Protein AF-A0A962ATW7-F1 (afdb_monomer_lite)

Secondary structure (DSSP, 8-state):
-----HHHHHHHHHHHTTSTT---------EEEEEEEESSGGGGGGGGGGGGPPTTEEEEEEEESSHHHHHHHHHTTSSSB-

Structure (mmCIF, N/CA/C/O backbone):
data_AF-A0A962ATW7-F1
#
_entry.id   AF-A0A962ATW7-F1
#
loop_
_atom_site.group_PDB
_atom_site.id
_atom_site.type_symbol
_atom_site.label_atom_id
_atom_site.label_alt_id
_atom_site.label_comp_id
_atom_site.label_asym_id
_atom_site.label_entity_id
_atom_site.label_seq_id
_atom_site.pdbx_PDB_ins_code
_atom_site.Cartn_x
_atom_site.Cartn_y
_atom_site.Cartn_z
_atom_site.occupancy
_atom_site.B_iso_or_equiv
_atom_site.auth_seq_id
_atom_site.auth_comp_id
_atom_site.auth_asym_id
_atom_site.auth_atom_id
_atom_site.pdbx_PDB_model_num
ATOM 1 N N . MET A 1 1 ? -43.921 25.005 37.578 1.00 49.47 1 MET A N 1
ATOM 2 C CA . MET A 1 1 ? -42.646 24.279 37.774 1.00 49.47 1 MET A CA 1
ATOM 3 C C . MET A 1 1 ? -42.967 22.925 38.390 1.00 49.47 1 MET A C 1
ATOM 5 O O . MET A 1 1 ? -43.448 22.890 39.512 1.00 49.47 1 MET A O 1
ATOM 9 N N . HIS A 1 2 ? -42.841 21.832 37.633 1.00 58.25 2 HIS A N 1
ATOM 10 C CA . HIS A 1 2 ? -43.161 20.485 38.125 1.00 58.25 2 HIS A CA 1
ATOM 11 C C . HIS A 1 2 ? -41.998 19.982 38.999 1.00 58.25 2 HIS A C 1
ATOM 13 O O . HIS A 1 2 ? -40.872 19.948 38.499 1.00 58.25 2 HIS A O 1
ATOM 19 N N . PRO A 1 3 ? -42.210 19.612 40.275 1.00 58.75 3 PRO A N 1
ATOM 20 C CA . PRO A 1 3 ? -41.126 19.129 41.117 1.00 58.75 3 PRO A CA 1
ATOM 21 C C . PRO A 1 3 ? -40.685 17.754 40.611 1.00 58.75 3 PRO A C 1
ATOM 23 O O . PRO A 1 3 ? -41.416 16.767 40.702 1.00 58.75 3 PRO A O 1
ATOM 26 N N . THR A 1 4 ? -39.482 17.674 40.052 1.00 59.59 4 THR A N 1
ATOM 27 C CA . THR A 1 4 ? -38.859 16.399 39.694 1.00 59.59 4 THR A CA 1
ATOM 28 C C . THR A 1 4 ? -38.625 15.590 40.968 1.00 59.59 4 THR A C 1
ATOM 30 O O . THR A 1 4 ? -37.733 15.888 41.759 1.00 59.59 4 THR A O 1
ATOM 33 N N . SER A 1 5 ? -39.458 14.572 41.193 1.00 79.44 5 SER A N 1
ATOM 34 C CA . SER A 1 5 ? -39.340 13.667 42.339 1.00 79.44 5 SER A CA 1
ATOM 35 C C . SER A 1 5 ? -37.997 12.930 42.311 1.00 79.44 5 SER A C 1
ATOM 37 O O . SER A 1 5 ? -37.586 12.439 41.259 1.00 79.44 5 SER A O 1
ATOM 39 N N . ARG A 1 6 ? -37.337 12.782 43.473 1.00 73.25 6 ARG A N 1
ATOM 40 C CA . ARG A 1 6 ? -36.070 12.030 43.639 1.00 73.25 6 ARG A CA 1
ATOM 41 C C . ARG A 1 6 ? -36.106 10.644 42.985 1.00 73.25 6 ARG A C 1
ATOM 43 O O . ARG A 1 6 ? -35.091 10.173 42.485 1.00 73.25 6 ARG A O 1
ATOM 50 N N . ARG A 1 7 ? -37.282 10.009 42.942 1.00 72.38 7 ARG A N 1
ATOM 51 C CA . ARG A 1 7 ? -37.500 8.714 42.277 1.00 72.38 7 ARG A CA 1
ATOM 52 C C . ARG A 1 7 ? -37.332 8.789 40.757 1.00 72.38 7 ARG A C 1
ATOM 54 O O . ARG A 1 7 ? -36.787 7.860 40.173 1.00 72.38 7 ARG A O 1
ATOM 61 N N . ASN A 1 8 ? -37.746 9.887 40.128 1.00 74.81 8 ASN A N 1
ATOM 62 C CA . ASN A 1 8 ? -37.533 10.109 38.697 1.00 74.81 8 ASN A CA 1
ATOM 63 C C . ASN A 1 8 ? -36.060 10.404 38.403 1.00 74.81 8 ASN A C 1
ATOM 65 O O . ASN A 1 8 ? -35.541 9.903 37.415 1.00 74.81 8 ASN A O 1
ATOM 69 N N . PHE A 1 9 ? -35.371 11.128 39.292 1.00 74.25 9 PHE A N 1
ATOM 70 C CA . PHE A 1 9 ? -33.930 11.370 39.169 1.00 74.25 9 PHE A CA 1
ATOM 71 C C . PHE A 1 9 ? -33.111 10.072 39.275 1.00 74.25 9 PHE A C 1
ATOM 73 O O . PHE A 1 9 ? -32.259 9.811 38.434 1.00 74.25 9 PHE A O 1
ATOM 80 N N . LEU A 1 10 ? -33.428 9.211 40.249 1.00 75.88 10 LEU A N 1
ATOM 81 C CA . LEU A 1 10 ? -32.790 7.898 40.411 1.00 75.88 10 LEU A CA 1
ATOM 82 C C . LEU A 1 10 ? -33.031 6.970 39.212 1.00 75.88 10 LEU A C 1
ATOM 84 O O . LEU A 1 10 ? -32.112 6.281 38.781 1.00 75.88 10 LEU A O 1
ATOM 88 N N . ARG A 1 11 ? -34.243 6.974 38.642 1.00 73.00 11 ARG A N 1
ATOM 89 C CA . ARG A 1 11 ? -34.554 6.203 37.427 1.00 73.00 11 ARG A CA 1
ATOM 90 C C . ARG A 1 11 ? -33.768 6.703 36.218 1.00 73.00 11 ARG A C 1
ATOM 92 O O . ARG A 1 11 ? -33.228 5.885 35.484 1.00 73.00 11 ARG A O 1
ATOM 99 N N . LEU A 1 12 ? -33.659 8.022 36.053 1.00 68.69 12 LEU A N 1
ATOM 100 C CA . LEU A 1 12 ? -32.914 8.624 34.948 1.00 68.69 12 LEU A CA 1
ATOM 101 C C . LEU A 1 12 ? -31.405 8.345 35.057 1.00 68.69 12 LEU A C 1
ATOM 103 O O . LEU A 1 12 ? -30.764 8.001 34.064 1.00 68.69 12 LEU A O 1
ATOM 107 N N . ALA A 1 13 ? -30.856 8.417 36.273 1.00 67.69 13 ALA A N 1
ATOM 108 C CA . ALA A 1 13 ? -29.463 8.078 36.554 1.00 67.69 13 ALA A CA 1
ATOM 109 C C . ALA A 1 13 ? -29.162 6.590 36.298 1.00 67.69 13 ALA A C 1
ATOM 111 O O . ALA A 1 13 ? -28.133 6.268 35.708 1.00 67.69 13 ALA A O 1
ATOM 112 N N . ALA A 1 14 ? -30.079 5.686 36.664 1.00 64.62 14 ALA A N 1
ATOM 113 C CA . ALA A 1 14 ? -29.939 4.256 36.391 1.00 64.62 14 ALA A CA 1
ATOM 114 C C . ALA A 1 14 ? -29.954 3.936 34.884 1.00 64.62 14 ALA A C 1
ATOM 116 O O . ALA A 1 14 ? -29.187 3.088 34.436 1.00 64.62 14 ALA A O 1
ATOM 117 N N . SER A 1 15 ? -30.764 4.641 34.082 1.00 61.19 15 SER A N 1
ATOM 118 C CA . SER A 1 15 ? -30.746 4.494 32.618 1.00 61.19 15 SER A CA 1
ATOM 119 C C . SER A 1 15 ? -29.494 5.086 31.957 1.00 61.19 15 SER A C 1
ATOM 121 O O . SER A 1 15 ? -29.017 4.539 30.968 1.00 61.19 15 SER A O 1
ATOM 123 N N . ALA A 1 16 ? -28.924 6.166 32.503 1.00 59.88 16 ALA A N 1
ATOM 124 C CA . ALA A 1 16 ? -27.705 6.779 31.965 1.00 59.88 16 ALA A CA 1
ATOM 125 C C . ALA A 1 16 ? -26.445 5.930 32.228 1.00 59.88 16 ALA A C 1
ATOM 127 O O . ALA A 1 16 ? -25.522 5.918 31.416 1.00 59.88 16 ALA A O 1
ATOM 128 N N . ALA A 1 17 ? -26.423 5.172 33.329 1.00 59.22 17 ALA A N 1
ATOM 129 C CA . ALA A 1 17 ? -25.310 4.292 33.688 1.00 59.22 17 ALA A CA 1
ATOM 130 C C . ALA A 1 17 ? -25.214 3.010 32.832 1.00 59.22 17 ALA A C 1
ATOM 132 O O . ALA A 1 17 ? -24.205 2.315 32.908 1.00 59.22 17 ALA A O 1
ATOM 133 N N . ALA A 1 18 ? -26.224 2.696 32.011 1.00 57.81 18 ALA A N 1
ATOM 134 C CA . ALA A 1 18 ? -26.224 1.518 31.136 1.00 57.81 18 ALA A CA 1
ATOM 135 C C . ALA A 1 18 ? -25.533 1.747 29.774 1.00 57.81 18 ALA A C 1
ATOM 137 O O . ALA A 1 18 ? -25.293 0.795 29.037 1.00 57.81 18 ALA A O 1
ATOM 138 N N . LEU A 1 19 ? -25.200 2.995 29.429 1.00 58.19 19 LEU A N 1
ATOM 139 C CA . LEU A 1 19 ? -24.628 3.358 28.126 1.00 58.19 19 LEU A CA 1
ATOM 140 C C . LEU A 1 19 ? -23.110 3.132 27.943 1.00 58.19 19 LEU A C 1
ATOM 142 O O . LEU A 1 19 ? -22.719 2.893 26.803 1.00 58.19 19 LEU A O 1
ATOM 146 N N . PRO A 1 20 ? -22.224 3.166 28.963 1.00 56.47 20 PRO A N 1
ATOM 147 C CA . PRO A 1 20 ? -20.786 3.134 28.696 1.00 56.47 20 PRO A CA 1
ATOM 148 C C . PRO A 1 20 ? -20.202 1.721 28.518 1.00 56.47 20 PRO A C 1
ATOM 150 O O . PRO A 1 20 ? -19.007 1.598 28.275 1.00 56.47 20 PRO A O 1
ATOM 153 N N . ALA A 1 21 ? -21.001 0.651 28.632 1.00 56.00 21 ALA A N 1
ATOM 154 C CA . ALA A 1 21 ? -20.495 -0.728 28.571 1.00 56.00 21 ALA A CA 1
ATOM 155 C C . ALA A 1 21 ? -20.539 -1.368 27.172 1.00 56.00 21 ALA A C 1
ATOM 157 O O . ALA A 1 21 ? -19.931 -2.416 26.963 1.00 56.00 21 ALA A O 1
ATOM 158 N N . ALA A 1 22 ? -21.220 -0.753 26.202 1.00 57.12 22 ALA A N 1
ATOM 159 C CA . ALA A 1 22 ? -21.085 -1.161 24.813 1.00 57.12 22 ALA A CA 1
ATOM 160 C C . ALA A 1 22 ? -19.840 -0.475 24.247 1.00 57.12 22 ALA A C 1
ATOM 162 O O . ALA A 1 22 ? -19.920 0.615 23.680 1.00 57.12 22 ALA A O 1
ATOM 163 N N . SER A 1 23 ? -18.676 -1.108 24.405 1.00 59.62 23 SER A N 1
ATOM 164 C CA . SER A 1 23 ? -17.583 -0.866 23.475 1.00 59.62 23 SER A CA 1
ATOM 165 C C . SER A 1 23 ? -18.131 -1.183 22.088 1.00 59.62 23 SER A C 1
ATOM 167 O O . SER A 1 23 ? -18.246 -2.337 21.676 1.00 59.62 23 SER A O 1
ATOM 169 N N . LEU A 1 24 ? -18.538 -0.145 21.361 1.00 59.75 24 LEU A N 1
ATOM 170 C CA . LEU A 1 24 ? -18.719 -0.233 19.927 1.00 59.75 24 LEU A CA 1
ATOM 171 C C . LEU A 1 24 ? -17.313 -0.400 19.354 1.00 59.75 24 LEU A C 1
ATOM 173 O O . LEU A 1 24 ? -16.730 0.529 18.803 1.00 59.75 24 LEU A O 1
ATOM 177 N N . ASN A 1 25 ? -16.759 -1.605 19.496 1.00 58.47 25 ASN A N 1
ATOM 178 C CA . ASN A 1 25 ? -15.814 -2.127 18.536 1.00 58.47 25 ASN A CA 1
ATOM 179 C C . ASN A 1 25 ? -16.625 -2.220 17.248 1.00 58.47 25 ASN A C 1
ATOM 181 O O . ASN A 1 25 ? -17.195 -3.260 16.923 1.00 58.47 25 ASN A O 1
ATOM 185 N N . ALA A 1 26 ? -16.766 -1.086 16.562 1.00 58.19 26 ALA A N 1
ATOM 186 C CA . ALA A 1 26 ? -17.097 -1.076 15.162 1.00 58.19 26 ALA A CA 1
ATOM 187 C C . ALA A 1 26 ? -15.953 -1.857 14.526 1.00 58.19 26 ALA A C 1
ATOM 189 O O . ALA A 1 26 ? -14.882 -1.308 14.276 1.00 58.19 26 ALA A O 1
ATOM 190 N N . PHE A 1 27 ? -16.143 -3.169 14.395 1.00 59.03 27 PHE A N 1
ATOM 191 C CA . PHE A 1 27 ? -15.305 -4.009 13.571 1.00 59.03 27 PHE A CA 1
ATOM 192 C C . PHE A 1 27 ? -15.437 -3.403 12.182 1.00 59.03 27 PHE A C 1
ATOM 194 O O . PHE A 1 27 ? -16.418 -3.633 11.473 1.00 59.03 27 PHE A O 1
ATOM 201 N N . ALA A 1 28 ? -14.508 -2.509 11.844 1.00 60.59 28 ALA A N 1
ATOM 202 C CA . ALA A 1 28 ? -14.329 -2.088 10.480 1.00 60.59 28 ALA A CA 1
ATOM 203 C C . ALA A 1 28 ? -14.112 -3.393 9.720 1.00 60.59 28 ALA A C 1
ATOM 205 O O . ALA A 1 28 ? -13.194 -4.139 10.057 1.00 60.59 28 ALA A O 1
ATOM 206 N N . ALA A 1 29 ? -15.020 -3.713 8.791 1.00 65.69 29 ALA A N 1
ATOM 207 C CA . ALA A 1 29 ? -14.831 -4.843 7.891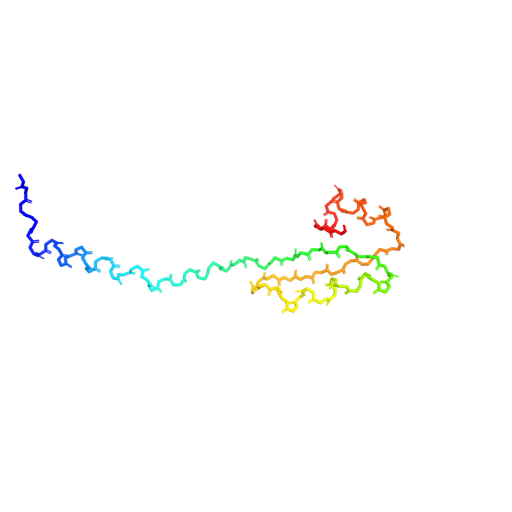 1.00 65.69 29 ALA A CA 1
ATOM 208 C C . ALA A 1 29 ? -13.391 -4.799 7.378 1.00 65.69 29 ALA A C 1
ATOM 210 O O . ALA A 1 29 ? -12.921 -3.698 7.090 1.00 65.69 29 ALA A O 1
ATOM 211 N N . ASP A 1 30 ? -12.716 -5.946 7.300 1.00 82.12 30 ASP A N 1
ATOM 212 C CA . ASP A 1 30 ? -11.322 -5.995 6.866 1.00 82.12 30 ASP A CA 1
ATOM 213 C C . ASP A 1 30 ? -11.163 -5.201 5.560 1.00 82.12 30 ASP A C 1
ATOM 215 O O . ASP A 1 30 ? -11.695 -5.568 4.508 1.00 82.12 30 ASP A O 1
ATOM 219 N N . ARG A 1 31 ? -10.484 -4.053 5.640 1.00 90.81 31 ARG A N 1
ATOM 220 C CA . ARG A 1 31 ? -10.296 -3.133 4.515 1.00 90.81 31 ARG A CA 1
ATOM 221 C C . ARG A 1 31 ? -8.894 -3.298 3.991 1.00 90.81 31 ARG A C 1
ATOM 223 O O . ARG A 1 31 ? -7.932 -3.100 4.722 1.00 90.81 31 ARG A O 1
ATOM 230 N N . THR A 1 32 ? -8.776 -3.606 2.708 1.00 95.31 32 THR A N 1
ATOM 231 C CA . THR A 1 32 ? -7.486 -3.531 2.024 1.00 95.31 32 THR A CA 1
ATOM 232 C C . THR A 1 32 ? -7.360 -2.179 1.343 1.00 95.31 32 THR A C 1
ATOM 234 O O . THR A 1 32 ? -8.224 -1.829 0.547 1.00 95.31 32 THR A O 1
ATOM 237 N N . ILE A 1 33 ? -6.286 -1.453 1.643 1.00 95.81 33 ILE A N 1
ATOM 238 C CA . ILE A 1 33 ? -5.883 -0.235 0.945 1.00 95.81 33 ILE A CA 1
ATOM 239 C C . ILE A 1 33 ? -4.728 -0.586 0.006 1.00 95.81 33 ILE A C 1
ATOM 241 O O . ILE A 1 33 ? -3.674 -1.051 0.446 1.00 95.81 33 ILE A O 1
ATOM 245 N N . LYS A 1 34 ? -4.925 -0.381 -1.292 1.00 98.06 34 LYS A N 1
ATOM 246 C CA . LYS A 1 34 ? -3.939 -0.610 -2.347 1.00 98.06 34 LYS A CA 1
ATOM 247 C C . LYS A 1 34 ? -3.137 0.658 -2.593 1.00 98.06 34 LYS A C 1
ATOM 249 O O . LYS A 1 34 ? -3.695 1.686 -2.966 1.00 98.06 34 LYS A O 1
ATOM 254 N N . VAL A 1 35 ? -1.824 0.565 -2.440 1.00 98.19 35 VAL A N 1
ATOM 255 C CA . VAL A 1 35 ? -0.908 1.702 -2.538 1.00 98.19 35 VAL A CA 1
ATOM 256 C C . VAL A 1 35 ? 0.058 1.492 -3.687 1.00 98.19 35 VAL A C 1
ATOM 258 O O . VAL A 1 35 ? 0.860 0.559 -3.665 1.00 98.19 35 VAL A O 1
ATOM 261 N N . GLY A 1 36 ? -0.012 2.362 -4.687 1.00 98.06 36 GLY A N 1
ATOM 262 C CA . GLY A 1 36 ? 0.961 2.411 -5.765 1.00 98.06 36 GLY A CA 1
ATOM 263 C C . GLY A 1 36 ? 2.302 2.962 -5.291 1.00 98.06 36 GLY A C 1
ATOM 264 O O . GLY A 1 36 ? 2.358 3.888 -4.489 1.00 98.06 36 GLY A O 1
ATOM 265 N N . THR A 1 37 ? 3.401 2.398 -5.788 1.00 97.81 37 THR A N 1
ATOM 266 C CA . THR A 1 37 ? 4.736 2.990 -5.623 1.00 97.81 37 THR A CA 1
ATOM 267 C C . THR A 1 37 ? 5.621 2.699 -6.823 1.00 97.81 37 THR A C 1
ATOM 269 O O . THR A 1 37 ? 5.422 1.704 -7.513 1.00 97.81 37 THR A O 1
ATOM 272 N N . LEU A 1 38 ? 6.628 3.531 -7.070 1.00 96.81 38 LEU A N 1
ATOM 273 C CA . LEU A 1 38 ? 7.643 3.246 -8.082 1.00 96.81 38 LEU A CA 1
ATOM 274 C C . LEU A 1 38 ? 8.691 2.268 -7.554 1.00 96.81 38 LEU A C 1
ATOM 276 O O . LEU A 1 38 ? 9.070 2.313 -6.382 1.00 96.81 38 LEU A O 1
ATOM 280 N N . LYS A 1 39 ? 9.233 1.433 -8.445 1.00 94.69 39 LYS A N 1
ATOM 281 C CA . LYS A 1 39 ? 10.393 0.566 -8.168 1.00 94.69 39 LYS A CA 1
ATOM 282 C C . LYS A 1 39 ? 11.710 1.353 -8.113 1.00 94.69 39 LYS A C 1
ATOM 284 O O . LYS A 1 39 ? 12.665 1.066 -8.825 1.00 94.69 39 LYS A O 1
ATOM 289 N N . LEU A 1 40 ? 11.759 2.364 -7.251 1.00 94.12 40 LEU A N 1
ATOM 290 C CA . LEU A 1 40 ? 12.917 3.217 -7.000 1.00 94.12 40 LEU A CA 1
ATOM 291 C C . LEU A 1 40 ? 13.165 3.300 -5.493 1.00 94.12 40 LEU A C 1
ATOM 293 O O . LEU A 1 40 ? 12.239 3.156 -4.698 1.00 94.12 40 LEU A O 1
ATOM 297 N N . ILE A 1 41 ? 14.405 3.576 -5.084 1.00 94.12 41 ILE A N 1
ATOM 298 C CA . ILE A 1 41 ? 14.794 3.583 -3.660 1.00 94.12 41 ILE A CA 1
ATOM 299 C C . ILE A 1 41 ? 13.948 4.534 -2.794 1.00 94.12 41 ILE A C 1
ATOM 301 O O . ILE A 1 41 ? 13.666 4.232 -1.639 1.00 94.12 41 ILE A O 1
ATOM 305 N N . HIS A 1 42 ? 13.495 5.659 -3.352 1.00 93.50 42 HIS A N 1
ATOM 306 C CA . HIS A 1 42 ? 12.655 6.638 -2.655 1.00 93.50 42 HIS A CA 1
ATOM 307 C C . HIS A 1 42 ? 11.173 6.226 -2.590 1.00 93.50 42 HIS A C 1
ATOM 309 O O . HIS A 1 42 ? 10.412 6.816 -1.832 1.00 93.50 42 HIS A O 1
ATOM 315 N N . GLY A 1 43 ? 10.768 5.195 -3.339 1.00 94.62 43 GLY A N 1
ATOM 316 C CA . GLY A 1 43 ? 9.433 4.590 -3.303 1.00 94.62 43 GLY A CA 1
ATOM 317 C C . GLY A 1 43 ? 9.266 3.515 -2.221 1.00 94.62 43 GLY A C 1
ATOM 318 O O . GLY A 1 43 ? 8.299 2.757 -2.250 1.00 94.62 43 GLY A O 1
ATOM 319 N N . ILE A 1 44 ? 10.195 3.401 -1.268 1.00 96.00 44 ILE A N 1
ATOM 320 C CA . ILE A 1 44 ? 10.166 2.343 -0.246 1.00 96.00 44 ILE A CA 1
ATOM 321 C C . ILE A 1 44 ? 9.117 2.593 0.853 1.00 96.00 44 ILE A C 1
ATOM 323 O O . ILE A 1 44 ? 8.664 1.654 1.505 1.00 96.00 44 ILE A O 1
ATOM 327 N N . THR A 1 45 ? 8.705 3.845 1.066 1.00 96.06 45 THR A N 1
ATOM 328 C CA . THR A 1 45 ? 7.859 4.251 2.201 1.00 96.06 45 THR A CA 1
ATOM 329 C C . THR A 1 45 ? 6.560 3.437 2.343 1.00 96.06 45 THR A C 1
ATOM 331 O O . THR A 1 45 ? 6.274 3.007 3.464 1.00 96.06 45 THR A O 1
ATOM 334 N N . PRO A 1 46 ? 5.806 3.127 1.265 1.00 96.75 46 PRO A N 1
ATOM 335 C CA . PRO A 1 46 ? 4.568 2.350 1.373 1.00 96.75 46 PRO A CA 1
ATOM 336 C C . PRO A 1 46 ? 4.723 0.947 1.966 1.00 96.75 46 PRO A C 1
ATOM 338 O O . PRO A 1 46 ? 3.796 0.453 2.604 1.00 96.75 46 PRO A O 1
ATOM 341 N N . TYR A 1 47 ? 5.901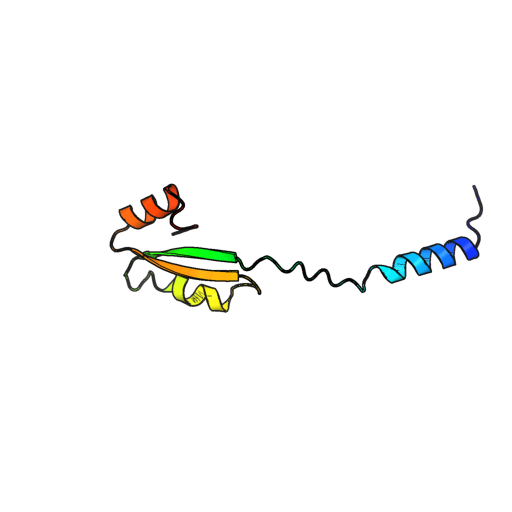 0.325 1.851 1.00 96.44 47 TYR A N 1
ATOM 342 C CA . TYR A 1 47 ? 6.176 -0.989 2.450 1.00 96.44 47 TYR A CA 1
ATOM 343 C C . TYR A 1 47 ? 6.220 -0.964 3.986 1.00 96.44 47 TYR A C 1
ATOM 345 O O . TYR A 1 47 ? 6.240 -2.017 4.621 1.00 96.44 47 TYR A O 1
ATOM 353 N N . PHE A 1 48 ? 6.215 0.221 4.602 1.00 96.81 48 PHE A N 1
ATOM 354 C CA . PHE A 1 48 ? 6.174 0.381 6.054 1.00 96.81 48 PHE A CA 1
ATOM 355 C C . PHE A 1 48 ? 4.791 0.750 6.596 1.00 96.81 48 PHE A C 1
ATOM 357 O O . PHE A 1 48 ? 4.613 0.714 7.812 1.00 96.81 48 PHE A O 1
ATOM 364 N N . TYR A 1 49 ? 3.819 1.084 5.743 1.00 96.31 49 TYR A N 1
ATOM 365 C CA . TYR A 1 49 ? 2.512 1.579 6.189 1.00 96.31 49 TYR A CA 1
ATOM 366 C C . TYR A 1 49 ? 1.723 0.568 7.020 1.00 96.31 49 TYR A C 1
ATOM 368 O O . TYR A 1 49 ? 1.071 0.976 7.975 1.00 96.31 49 TYR A O 1
ATOM 376 N N . GLU A 1 50 ? 1.854 -0.733 6.740 1.00 94.81 50 GLU A N 1
ATOM 377 C CA . GLU A 1 50 ? 1.207 -1.802 7.522 1.00 94.81 50 GLU A CA 1
ATOM 378 C C . GLU A 1 50 ? 1.501 -1.682 9.026 1.00 94.81 50 GLU A C 1
ATOM 380 O O . GLU A 1 50 ? 0.633 -1.919 9.857 1.00 94.81 50 GLU A O 1
ATOM 385 N N . LYS A 1 51 ? 2.711 -1.235 9.398 1.00 95.56 51 LYS A N 1
ATOM 386 C CA . LYS A 1 51 ? 3.131 -1.087 10.804 1.00 95.56 51 LYS A CA 1
ATOM 387 C C . LYS A 1 51 ? 2.319 -0.045 11.575 1.00 95.56 51 LYS A C 1
ATOM 389 O O . LYS A 1 51 ? 2.334 -0.050 12.802 1.00 95.56 51 LYS A O 1
ATOM 394 N N . PHE A 1 52 ? 1.674 0.866 10.856 1.00 94.88 52 PHE A N 1
ATOM 395 C CA . PHE A 1 52 ? 0.902 1.976 11.402 1.00 94.88 52 PHE A CA 1
ATOM 396 C C . PHE A 1 52 ? -0.577 1.886 11.016 1.00 94.88 52 PHE A C 1
ATOM 398 O O . PHE A 1 52 ? -1.347 2.793 11.334 1.00 94.88 52 PHE A O 1
ATOM 405 N N . ALA A 1 53 ? -0.979 0.816 10.324 1.00 92.75 53 ALA A N 1
ATOM 406 C CA . ALA A 1 53 ? -2.365 0.596 9.966 1.00 92.75 53 ALA A CA 1
ATOM 407 C C . ALA A 1 53 ? -3.192 0.343 11.242 1.00 92.75 53 ALA A C 1
ATOM 409 O O . ALA A 1 53 ? -2.751 -0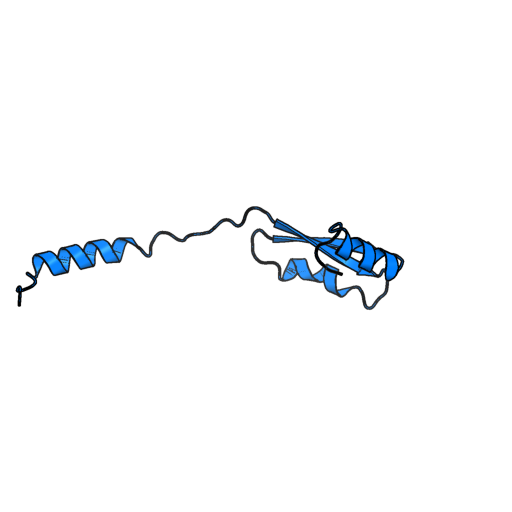.390 12.133 1.00 92.75 53 ALA A O 1
ATOM 410 N N . PRO A 1 54 ? -4.385 0.951 11.371 1.00 91.56 54 PRO A N 1
ATOM 411 C CA . PRO A 1 54 ? -5.286 0.623 12.465 1.00 91.56 54 PRO A CA 1
ATOM 412 C C . PRO A 1 54 ? -5.760 -0.834 12.343 1.00 91.56 54 PRO A C 1
ATOM 414 O O . PRO A 1 54 ? -5.710 -1.437 11.271 1.00 91.56 54 PRO A O 1
ATOM 417 N N . ALA A 1 55 ? -6.259 -1.401 13.443 1.00 89.81 55 ALA A N 1
ATOM 418 C CA . ALA A 1 55 ? -6.809 -2.755 13.432 1.00 89.81 55 ALA A CA 1
ATOM 419 C C . ALA A 1 55 ? -7.915 -2.903 12.366 1.00 89.81 55 ALA A C 1
ATOM 421 O O . ALA A 1 55 ? -8.768 -2.026 12.225 1.00 89.81 55 ALA A O 1
ATOM 422 N N . GLY A 1 56 ? -7.893 -4.014 11.623 1.00 89.69 56 GLY A N 1
ATOM 423 C CA . GLY A 1 56 ? -8.833 -4.278 10.525 1.00 89.69 56 GLY A CA 1
ATOM 424 C C . GLY A 1 56 ? -8.486 -3.586 9.199 1.00 89.69 56 GLY A C 1
ATOM 425 O O . GLY A 1 56 ? -9.264 -3.667 8.250 1.00 89.69 56 GLY A O 1
ATOM 426 N N . VAL A 1 57 ? -7.335 -2.912 9.094 1.00 93.25 57 VAL A N 1
ATOM 427 C CA . VAL A 1 57 ? -6.825 -2.367 7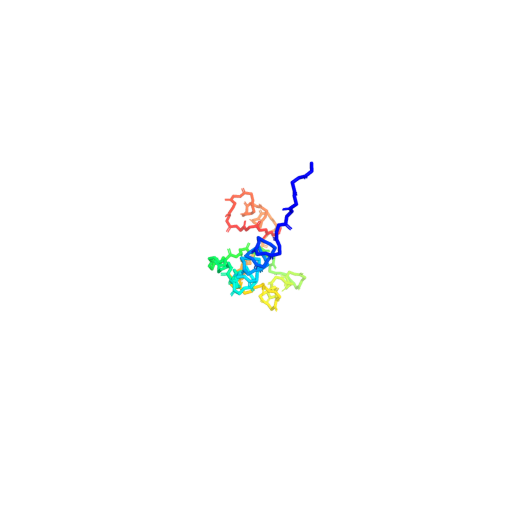.828 1.00 93.25 57 VAL A CA 1
ATOM 428 C C . VAL A 1 57 ? -5.576 -3.125 7.399 1.00 93.25 57 VAL A C 1
ATOM 430 O O . VAL A 1 57 ? -4.636 -3.274 8.170 1.00 93.25 57 VAL A O 1
ATOM 433 N N . LYS A 1 58 ? -5.571 -3.561 6.142 1.00 95.06 58 LYS A N 1
ATOM 434 C CA . LYS A 1 58 ? -4.438 -4.174 5.458 1.00 95.06 58 LYS A CA 1
ATOM 435 C C . LYS A 1 58 ? -3.939 -3.244 4.362 1.00 95.06 58 LYS A C 1
ATOM 437 O O . LYS A 1 58 ? -4.733 -2.689 3.607 1.00 95.06 58 LYS A O 1
ATOM 442 N N . VAL A 1 59 ? -2.633 -3.120 4.218 1.00 96.69 59 VAL A N 1
ATOM 443 C CA . VAL A 1 59 ? -1.975 -2.367 3.156 1.00 96.69 59 VAL A CA 1
ATOM 444 C C . VAL A 1 59 ? -1.416 -3.337 2.122 1.00 96.69 59 VAL A C 1
ATOM 446 O O . VAL A 1 59 ? -0.634 -4.237 2.424 1.00 96.69 59 VAL A O 1
ATOM 449 N N . GLN A 1 60 ? -1.805 -3.144 0.865 1.00 97.50 60 GLN A N 1
ATOM 450 C CA . GLN A 1 60 ? -1.263 -3.867 -0.279 1.00 97.50 60 GLN A CA 1
ATOM 451 C C . GLN A 1 60 ? -0.432 -2.913 -1.133 1.00 97.50 60 GLN A C 1
ATOM 453 O O . GLN A 1 60 ? -0.975 -2.019 -1.774 1.00 97.50 60 GLN A O 1
ATOM 458 N N . VAL A 1 61 ? 0.881 -3.123 -1.191 1.00 97.81 61 VAL A N 1
ATOM 459 C CA . VAL A 1 61 ? 1.762 -2.316 -2.046 1.00 97.81 61 VAL A CA 1
ATOM 460 C C . VAL A 1 61 ? 1.795 -2.889 -3.463 1.00 97.81 61 VAL A C 1
ATOM 462 O O . VAL A 1 61 ? 2.027 -4.084 -3.648 1.00 97.81 61 VAL A O 1
ATOM 465 N N . VAL A 1 62 ? 1.578 -2.033 -4.463 1.00 97.94 62 VAL A N 1
ATOM 466 C CA . VAL A 1 62 ? 1.609 -2.363 -5.892 1.00 97.94 62 VAL A CA 1
ATOM 467 C C . VAL A 1 62 ? 2.753 -1.585 -6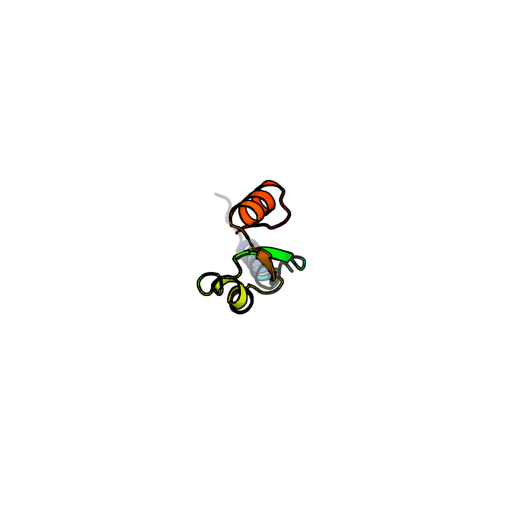.553 1.00 97.94 62 VAL A C 1
ATOM 469 O O . VAL A 1 62 ? 2.659 -0.366 -6.707 1.00 97.94 62 VAL A O 1
ATOM 472 N N . PRO A 1 63 ? 3.860 -2.251 -6.922 1.00 97.56 63 PRO A N 1
ATOM 473 C CA . PRO A 1 63 ? 4.992 -1.580 -7.541 1.00 97.56 63 PRO A CA 1
ATOM 474 C C . PRO A 1 63 ? 4.777 -1.355 -9.048 1.00 97.56 63 PRO A C 1
ATOM 476 O O . PRO A 1 63 ? 4.428 -2.284 -9.774 1.00 97.56 63 PRO A O 1
ATOM 479 N N . PHE A 1 64 ? 5.075 -0.149 -9.524 1.00 97.75 64 PHE A N 1
ATOM 480 C CA . PHE A 1 64 ? 5.011 0.268 -10.924 1.00 97.75 64 PHE A CA 1
ATOM 481 C C . PHE A 1 64 ? 6.406 0.572 -11.485 1.00 97.75 64 PHE A C 1
ATOM 483 O O . PHE A 1 64 ? 7.294 1.041 -10.769 1.00 97.75 64 PHE A O 1
ATOM 490 N N . GLU A 1 65 ? 6.582 0.317 -12.783 1.00 95.88 65 GLU A N 1
ATOM 491 C CA . GLU A 1 65 ? 7.822 0.622 -13.515 1.00 95.88 65 GLU A CA 1
ATOM 492 C C . GLU A 1 65 ? 7.900 2.093 -13.937 1.00 95.88 65 GLU A C 1
ATOM 494 O O . GLU A 1 65 ? 8.989 2.660 -14.010 1.00 95.88 65 GLU A O 1
ATOM 499 N N . SER A 1 66 ? 6.755 2.734 -14.202 1.00 96.38 66 SER A N 1
ATOM 500 C CA . SER A 1 66 ? 6.706 4.114 -14.682 1.00 96.38 66 SER A CA 1
ATOM 501 C C . SER A 1 66 ? 5.738 4.992 -13.878 1.00 96.38 66 SER A C 1
ATOM 503 O O . SER A 1 66 ? 4.705 4.512 -13.398 1.00 96.38 66 SER A O 1
ATOM 505 N N . PRO A 1 67 ? 6.013 6.309 -13.765 1.00 95.75 67 PRO A N 1
ATOM 506 C CA . PRO A 1 67 ? 5.075 7.253 -13.157 1.00 95.75 67 PRO A CA 1
ATOM 507 C C . PRO A 1 67 ? 3.723 7.303 -13.874 1.00 95.75 67 PRO A C 1
ATOM 509 O O . PRO A 1 67 ? 2.701 7.565 -13.244 1.00 95.75 67 PRO A O 1
ATOM 512 N N . THR A 1 68 ? 3.712 7.077 -15.189 1.00 97.69 68 THR A N 1
ATOM 513 C CA . THR A 1 68 ? 2.492 7.092 -16.001 1.00 97.69 68 THR A CA 1
ATOM 514 C C . THR A 1 68 ? 1.564 5.946 -15.612 1.00 97.69 68 THR A C 1
ATOM 516 O O . THR A 1 68 ? 0.377 6.181 -15.402 1.00 97.69 68 THR A O 1
ATOM 519 N N . ASP A 1 69 ? 2.100 4.737 -15.433 1.00 97.12 69 ASP A N 1
ATOM 520 C CA . ASP A 1 69 ? 1.299 3.572 -15.040 1.00 97.12 69 ASP A CA 1
ATOM 521 C C . ASP A 1 69 ? 0.713 3.744 -13.638 1.00 97.12 69 ASP A C 1
ATOM 523 O O . ASP A 1 69 ? -0.470 3.479 -13.433 1.00 97.12 69 ASP A O 1
ATOM 527 N N . GLY A 1 70 ? 1.513 4.260 -12.696 1.00 96.94 70 GLY A N 1
ATOM 528 C CA . GLY A 1 70 ? 1.047 4.557 -11.339 1.00 96.94 70 GLY A CA 1
ATOM 529 C C . GLY A 1 70 ? -0.096 5.576 -11.328 1.00 96.94 70 GLY A C 1
ATOM 530 O O . GLY A 1 70 ? -1.130 5.342 -10.707 1.00 96.94 70 GLY A O 1
ATOM 531 N N . LYS A 1 71 ? 0.035 6.673 -12.086 1.00 96.75 71 LYS A N 1
ATOM 532 C CA . LYS A 1 71 ? -1.025 7.690 -12.210 1.00 96.75 71 LYS A CA 1
ATOM 533 C C . LYS A 1 71 ? -2.291 7.132 -12.849 1.00 96.75 71 LYS A C 1
ATOM 535 O O . LYS A 1 71 ? -3.384 7.375 -12.343 1.00 96.75 71 LYS A O 1
ATOM 540 N N . ASN A 1 72 ? -2.152 6.366 -13.931 1.00 98.19 72 ASN A N 1
ATOM 541 C CA . ASN A 1 72 ? -3.289 5.717 -14.576 1.00 98.19 72 ASN A CA 1
ATOM 542 C C . ASN A 1 72 ? -4.005 4.780 -13.600 1.00 98.19 72 ASN A C 1
ATOM 544 O O . ASN A 1 72 ? -5.227 4.820 -13.519 1.00 98.19 72 ASN A O 1
ATOM 548 N N . ALA A 1 73 ? -3.259 4.004 -12.810 1.00 98.38 73 ALA A N 1
ATOM 549 C CA . ALA A 1 73 ? -3.822 3.083 -11.831 1.00 98.38 73 ALA A CA 1
ATOM 550 C C . ALA A 1 73 ? -4.635 3.784 -10.732 1.00 98.38 73 ALA A C 1
ATOM 552 O O . ALA A 1 73 ? -5.643 3.229 -10.296 1.00 98.38 73 ALA A O 1
ATOM 553 N N . VAL A 1 74 ? -4.230 4.985 -10.304 1.00 97.94 74 VAL A N 1
ATOM 554 C CA . VAL A 1 74 ? -5.017 5.809 -9.369 1.00 97.94 74 VAL A CA 1
ATOM 555 C C . VAL A 1 74 ? -6.307 6.282 -10.041 1.00 97.94 74 VAL A C 1
ATOM 557 O O . VAL A 1 74 ? -7.391 6.122 -9.489 1.00 97.94 74 VAL A O 1
ATOM 560 N N . VAL A 1 75 ? -6.212 6.816 -11.263 1.00 98.12 75 VAL A N 1
ATOM 561 C CA . VAL A 1 75 ? -7.375 7.340 -12.004 1.00 98.12 75 VAL A CA 1
ATOM 562 C C . VAL A 1 75 ? -8.396 6.243 -12.320 1.00 98.12 75 VAL A C 1
ATOM 564 O O . VAL A 1 75 ? -9.597 6.498 -12.291 1.00 98.12 75 VAL A O 1
ATOM 567 N N . THR A 1 76 ? -7.943 5.020 -12.598 1.00 97.94 76 THR A N 1
ATOM 568 C CA . THR A 1 76 ? -8.825 3.880 -12.884 1.00 97.94 76 THR A CA 1
ATOM 569 C C . THR A 1 76 ? -9.301 3.143 -11.632 1.00 97.94 76 THR A C 1
ATOM 571 O O . THR A 1 76 ? -10.071 2.194 -11.759 1.00 97.94 76 THR A O 1
ATOM 574 N N . GLY A 1 77 ? -8.839 3.523 -10.435 1.00 97.31 77 GLY A N 1
ATOM 575 C CA . GLY A 1 77 ? -9.177 2.839 -9.182 1.00 97.31 77 GLY A CA 1
ATOM 576 C C . GLY A 1 77 ? -8.561 1.441 -9.040 1.00 97.31 77 GLY A C 1
ATOM 577 O O . GLY A 1 77 ? -9.039 0.618 -8.261 1.00 97.31 77 GLY A O 1
ATOM 578 N N . THR A 1 78 ? -7.500 1.142 -9.795 1.00 97.44 78 THR A N 1
ATOM 579 C CA . THR A 1 78 ? -6.722 -0.097 -9.624 1.00 97.44 78 THR A CA 1
ATOM 580 C C . THR A 1 78 ? -5.959 -0.075 -8.296 1.00 97.44 78 THR A C 1
ATOM 582 O O . THR A 1 78 ? -5.806 -1.118 -7.653 1.00 97.44 78 THR A O 1
ATOM 585 N N . VAL A 1 79 ? -5.510 1.116 -7.886 1.00 98.19 79 VAL A N 1
ATOM 586 C CA . VAL A 1 79 ? -4.973 1.428 -6.555 1.00 98.19 79 VAL A CA 1
ATOM 587 C C . VAL A 1 79 ? -5.731 2.616 -5.963 1.00 98.19 79 VAL A C 1
ATOM 589 O O . VAL A 1 79 ? -6.290 3.419 -6.707 1.00 98.19 79 VAL A O 1
ATOM 592 N N . ASP A 1 80 ? -5.735 2.738 -4.638 1.00 97.50 80 ASP A N 1
ATOM 593 C CA . ASP A 1 80 ? -6.471 3.790 -3.931 1.00 97.50 80 ASP A CA 1
ATOM 594 C C . ASP A 1 80 ? -5.685 5.111 -3.878 1.00 97.50 80 ASP A C 1
ATOM 596 O O . ASP A 1 80 ? -6.277 6.188 -3.888 1.00 97.50 80 ASP A O 1
ATOM 600 N N . PHE A 1 81 ? -4.349 5.042 -3.836 1.00 92.94 81 PHE A N 1
ATOM 601 C CA . PHE A 1 81 ? -3.447 6.194 -3.958 1.00 92.94 81 PHE A CA 1
ATOM 602 C C . PHE A 1 81 ? -2.036 5.759 -4.396 1.00 92.94 81 PHE A C 1
ATOM 604 O O . PHE A 1 81 ? -1.680 4.589 -4.241 1.00 92.94 81 PHE A O 1
ATOM 611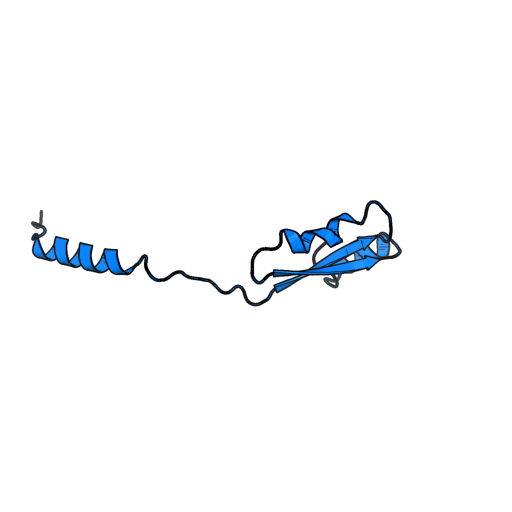 N N . GLY A 1 82 ? -1.233 6.679 -4.947 1.00 86.94 82 GLY A N 1
ATOM 612 C CA . GLY A 1 82 ? 0.122 6.412 -5.453 1.00 86.94 82 GLY A CA 1
ATOM 613 C C . GLY A 1 82 ? 0.850 7.659 -5.935 1.00 86.94 82 GLY A C 1
ATOM 614 O O . GLY A 1 82 ? 0.157 8.633 -6.308 1.00 86.94 82 GLY A O 1
#

Foldseek 3Di:
DDPDDPVNVVVVVVVVVVPPPPPPPVLPAQAEAEEEFEPDPVRCVQVCVQVVDDPSYHYHYDYDPDPVVQVVCCVVVVGVYD

Sequence (82 aa):
MHPTSRRNFLRLAASAAALPAASLNAFAADRTIKVGTLKLIHGITPYFYEKFAPAGVKVQVVPFESPTDGKNAVVTGTVDFG

Radius of gyration: 24.8 Å; chains: 1; bounding box: 58×30×60 Å

pLDDT: mean 84.14, std 16.18, range [49.47, 98.38]